Protein AF-A0A0K0DQR6-F1 (afdb_monomer_lite)

Sequence (155 aa):
MDDPNPIRNLFISGVTQTPADVIDAIRSGFVGSD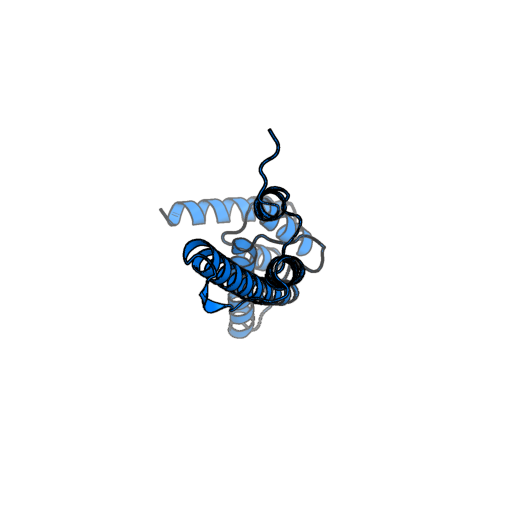MSSIDESVKKKIRRLKANGRERQRMHGLNDALDVLRQYVPITAQHQKLSKIETLRLARNYILALQRILYTGRPPTPLEYAYQLSIGLSQTTTNMLANLLQVRDDLVSYLFSKKNFRFLLRQ

Structure (mmCIF, N/CA/C/O backbone):
data_AF-A0A0K0DQR6-F1
#
_entry.id   AF-A0A0K0DQR6-F1
#
loop_
_atom_site.group_PDB
_atom_site.id
_atom_site.type_symbol
_atom_site.label_atom_id
_atom_site.label_alt_id
_atom_site.label_comp_id
_atom_site.label_asym_id
_atom_site.label_entity_id
_atom_site.label_seq_id
_atom_site.pdbx_PDB_ins_code
_atom_site.Cartn_x
_atom_site.Cartn_y
_atom_site.Cartn_z
_atom_site.occupancy
_atom_site.B_iso_or_equiv
_atom_site.auth_seq_id
_atom_site.auth_comp_id
_atom_site.auth_asym_id
_atom_site.auth_atom_id
_atom_site.pdbx_PDB_model_num
ATOM 1 N N . MET A 1 1 ? 33.589 25.476 -37.536 1.00 39.97 1 MET A N 1
ATOM 2 C CA . MET A 1 1 ? 33.843 24.151 -38.136 1.00 39.97 1 MET A CA 1
ATOM 3 C C . MET A 1 1 ? 32.651 23.292 -37.788 1.00 39.97 1 MET A C 1
ATOM 5 O O . MET A 1 1 ? 32.590 22.763 -36.685 1.00 39.97 1 MET A O 1
ATOM 9 N N . ASP A 1 2 ? 31.672 23.273 -38.683 1.00 43.78 2 ASP A N 1
ATOM 10 C CA . ASP A 1 2 ? 30.457 22.480 -38.535 1.00 43.78 2 ASP A CA 1
ATOM 11 C C . ASP A 1 2 ? 30.774 21.014 -38.853 1.00 43.78 2 ASP A C 1
ATOM 13 O O . ASP A 1 2 ? 31.390 20.711 -39.875 1.00 43.78 2 ASP A O 1
ATOM 17 N N . ASP A 1 3 ? 30.425 20.117 -37.930 1.00 41.72 3 ASP A N 1
ATOM 18 C CA . ASP A 1 3 ? 30.603 18.668 -38.067 1.00 41.72 3 ASP A CA 1
ATOM 19 C C . ASP A 1 3 ? 29.750 18.188 -39.265 1.00 41.72 3 ASP A C 1
ATOM 21 O O . ASP A 1 3 ? 28.527 18.353 -39.234 1.00 41.72 3 ASP A O 1
ATOM 25 N N . PRO A 1 4 ? 30.342 17.620 -40.336 1.00 48.09 4 PRO A N 1
ATOM 26 C CA . PRO A 1 4 ? 29.630 17.285 -41.574 1.00 48.09 4 PRO A CA 1
ATOM 27 C C . PRO A 1 4 ? 28.675 16.091 -41.426 1.00 48.09 4 PRO A C 1
ATOM 29 O O . PRO A 1 4 ? 28.089 15.646 -42.412 1.00 48.09 4 PRO A O 1
ATOM 32 N N . ASN A 1 5 ? 28.523 15.539 -40.218 1.00 45.41 5 ASN A N 1
ATOM 33 C CA . ASN A 1 5 ? 27.722 14.350 -39.972 1.00 45.41 5 ASN A CA 1
ATOM 34 C C . ASN A 1 5 ? 26.385 14.686 -39.268 1.00 45.41 5 ASN A C 1
ATOM 36 O O . ASN A 1 5 ? 26.324 14.737 -38.032 1.00 45.41 5 ASN A O 1
ATOM 40 N N . PRO A 1 6 ? 25.278 14.868 -40.019 1.00 47.94 6 PRO A N 1
ATOM 41 C CA . PRO A 1 6 ? 23.990 15.326 -39.482 1.00 47.94 6 PRO A CA 1
ATOM 42 C C . PRO A 1 6 ? 23.361 14.362 -38.459 1.00 47.94 6 PRO A C 1
ATOM 44 O O . PRO A 1 6 ? 22.502 14.758 -37.670 1.00 47.94 6 PRO A O 1
ATOM 47 N N . ILE A 1 7 ? 23.824 13.107 -38.400 1.00 47.56 7 ILE A N 1
ATOM 48 C CA . ILE A 1 7 ? 23.341 12.085 -37.458 1.00 47.56 7 ILE A CA 1
ATOM 49 C C . ILE A 1 7 ? 23.745 12.402 -36.010 1.00 47.56 7 ILE A C 1
ATOM 51 O O . ILE A 1 7 ? 23.073 11.987 -35.060 1.00 47.56 7 ILE A O 1
ATOM 55 N N . ARG A 1 8 ? 24.826 13.164 -35.807 1.00 47.84 8 ARG A N 1
ATOM 56 C CA . ARG A 1 8 ? 25.336 13.472 -34.466 1.00 47.84 8 ARG A CA 1
ATOM 57 C C . ARG A 1 8 ? 24.433 14.448 -33.705 1.00 47.84 8 ARG A C 1
ATOM 59 O O . ARG A 1 8 ? 24.223 14.262 -32.507 1.00 47.84 8 ARG A O 1
ATOM 66 N N . ASN A 1 9 ? 23.813 15.397 -34.409 1.00 42.28 9 ASN A N 1
ATOM 67 C CA . ASN A 1 9 ? 22.926 16.409 -33.822 1.00 42.28 9 ASN A CA 1
ATOM 68 C C . ASN A 1 9 ? 21.545 15.852 -33.439 1.00 42.28 9 ASN A C 1
ATOM 70 O O . ASN A 1 9 ? 20.956 16.294 -32.453 1.00 42.28 9 ASN A O 1
ATOM 74 N N . LEU A 1 10 ? 21.065 14.815 -34.134 1.00 50.38 10 LEU A N 1
ATOM 75 C CA . LEU A 1 10 ? 19.791 14.155 -33.820 1.00 50.38 10 LEU A CA 1
ATOM 76 C C . LEU A 1 10 ? 19.822 13.368 -32.493 1.00 50.38 10 LEU A C 1
ATOM 78 O O . LEU A 1 10 ? 18.780 13.068 -31.913 1.00 50.38 10 LEU A O 1
ATOM 82 N N . PHE A 1 11 ? 21.022 13.030 -32.010 1.00 48.28 11 PHE A N 1
ATOM 83 C CA . PHE A 1 11 ? 21.236 12.234 -30.800 1.00 48.28 11 PHE A CA 1
ATOM 84 C C . PHE A 1 11 ? 21.480 13.056 -29.529 1.00 48.28 11 PHE A C 1
ATOM 86 O O . PHE A 1 11 ? 21.372 12.493 -28.439 1.00 48.28 11 PHE A O 1
ATOM 93 N N . ILE A 1 12 ? 21.822 14.343 -29.646 1.00 41.81 12 ILE A N 1
ATOM 94 C CA . ILE A 1 12 ? 22.160 15.207 -28.500 1.00 41.81 12 ILE A CA 1
ATOM 95 C C . ILE A 1 12 ? 20.924 15.944 -27.959 1.00 41.81 12 ILE A C 1
ATOM 97 O O . ILE A 1 12 ? 20.866 16.245 -26.772 1.00 41.81 12 ILE A O 1
ATOM 101 N N . SER A 1 13 ? 19.897 16.169 -28.783 1.00 42.88 13 SER A N 1
ATOM 102 C CA . SER A 1 13 ? 18.734 16.984 -28.404 1.00 42.88 13 SER A CA 1
ATOM 103 C C . SER A 1 13 ? 17.680 16.265 -27.550 1.00 42.88 13 SER A C 1
ATOM 105 O O . SER A 1 13 ? 16.775 16.913 -27.039 1.00 42.88 13 SER A O 1
ATOM 107 N N . GLY A 1 14 ? 17.748 14.937 -27.384 1.00 48.25 14 GLY A N 1
ATOM 108 C CA . GLY A 1 14 ? 16.721 14.182 -26.644 1.00 48.25 14 GLY A CA 1
ATOM 109 C C . GLY A 1 14 ? 15.325 14.196 -27.295 1.00 48.25 14 GLY A C 1
ATOM 110 O O . GLY A 1 14 ? 14.363 13.744 -26.678 1.00 48.25 14 GLY A O 1
ATOM 111 N N . VAL A 1 15 ? 15.212 14.690 -28.536 1.00 47.81 15 VAL A N 1
ATOM 112 C CA . VAL A 1 15 ? 13.935 14.947 -29.228 1.00 47.81 15 VAL A CA 1
ATOM 113 C C . VAL A 1 15 ? 13.337 13.694 -29.889 1.00 47.81 15 VAL A C 1
ATOM 115 O O . VAL A 1 15 ? 12.134 13.653 -30.117 1.00 47.81 15 VAL A O 1
ATOM 118 N N . THR A 1 16 ? 14.106 12.627 -30.138 1.00 51.50 16 THR A N 1
ATOM 119 C CA . THR A 1 16 ? 13.592 11.409 -30.801 1.00 51.50 16 THR A CA 1
ATOM 120 C C . THR A 1 16 ? 13.502 10.229 -29.827 1.00 51.50 16 THR A C 1
ATOM 122 O O . THR A 1 16 ? 14.467 9.511 -29.562 1.00 51.50 16 THR A O 1
ATOM 125 N N . GLN A 1 17 ? 12.323 10.044 -29.224 1.00 53.50 17 GLN A N 1
ATOM 126 C CA . GLN A 1 17 ? 12.111 9.019 -28.191 1.00 53.50 17 GLN A CA 1
ATOM 127 C C . GLN A 1 17 ? 11.794 7.628 -28.752 1.00 53.50 17 GLN A C 1
ATOM 129 O O . GLN A 1 17 ? 11.929 6.636 -28.016 1.00 53.50 17 GLN A O 1
ATOM 134 N N . THR A 1 18 ? 11.402 7.514 -30.026 1.00 52.38 18 THR A N 1
ATOM 135 C CA . THR A 1 18 ? 11.053 6.218 -30.608 1.00 52.38 18 THR A CA 1
ATOM 136 C C . THR A 1 18 ? 12.157 5.691 -31.534 1.00 52.38 18 THR A C 1
ATOM 138 O O . THR A 1 18 ? 12.773 6.442 -32.291 1.00 52.38 18 THR A O 1
ATOM 141 N N . PRO A 1 19 ? 12.445 4.375 -31.502 1.00 54.69 19 PRO A N 1
ATOM 142 C CA . PRO A 1 19 ? 13.356 3.754 -32.459 1.00 54.69 19 PRO A CA 1
ATOM 143 C C . PRO A 1 19 ? 12.931 3.931 -33.924 1.00 54.69 19 PRO A C 1
ATOM 145 O O . PRO A 1 19 ? 13.793 3.813 -34.788 1.00 54.69 19 PRO A O 1
ATOM 148 N N . ALA A 1 20 ? 11.644 4.183 -34.195 1.00 56.28 20 ALA A N 1
ATOM 149 C CA . ALA A 1 20 ? 11.130 4.458 -35.534 1.00 56.28 20 ALA A CA 1
ATOM 150 C C . ALA A 1 20 ? 11.639 5.810 -36.042 1.00 56.28 20 ALA A C 1
ATOM 152 O O . ALA A 1 20 ? 12.256 5.836 -37.094 1.00 56.28 20 ALA A O 1
ATOM 153 N N . ASP A 1 21 ? 11.553 6.874 -35.237 1.00 55.88 21 ASP A N 1
ATOM 154 C CA . ASP A 1 21 ? 12.023 8.218 -35.620 1.00 55.88 21 ASP A CA 1
ATOM 155 C C . ASP A 1 21 ? 13.523 8.242 -35.945 1.00 55.88 21 ASP A C 1
ATOM 157 O O . ASP A 1 21 ? 13.968 8.908 -36.876 1.00 55.88 21 ASP A O 1
ATOM 161 N N . VAL A 1 22 ? 14.320 7.476 -35.194 1.00 60.88 22 VAL A N 1
ATOM 162 C CA . VAL A 1 22 ? 15.766 7.353 -35.432 1.00 60.88 22 VAL A CA 1
ATOM 163 C C . VAL A 1 22 ? 16.049 6.551 -36.704 1.00 60.88 22 VAL A C 1
ATOM 165 O O . VAL A 1 22 ? 16.939 6.907 -37.469 1.00 60.88 22 VAL A O 1
ATOM 168 N N . ILE A 1 23 ? 15.313 5.461 -36.937 1.00 63.44 23 ILE A N 1
ATOM 169 C CA . ILE A 1 23 ? 15.468 4.629 -38.138 1.00 63.44 23 ILE A CA 1
ATOM 170 C C . ILE A 1 23 ? 14.989 5.381 -39.383 1.00 63.44 23 ILE A C 1
ATOM 172 O O . ILE A 1 23 ? 15.645 5.296 -40.417 1.00 63.44 23 ILE A O 1
ATOM 176 N N . ASP A 1 24 ? 13.901 6.134 -39.280 1.00 63.31 24 ASP A N 1
ATOM 177 C CA . ASP A 1 24 ? 13.327 6.912 -40.372 1.00 63.31 24 ASP A CA 1
ATOM 178 C C . ASP A 1 24 ? 14.176 8.139 -40.688 1.00 63.31 24 ASP A C 1
ATOM 180 O O . ASP A 1 24 ? 14.367 8.435 -41.861 1.00 63.31 24 ASP A O 1
ATOM 184 N N . ALA A 1 25 ? 14.794 8.780 -39.691 1.00 58.34 25 ALA A N 1
ATOM 185 C CA . ALA A 1 25 ? 15.788 9.827 -39.929 1.00 58.34 25 ALA A CA 1
ATOM 186 C C . ALA A 1 25 ? 17.085 9.293 -40.569 1.00 58.34 25 ALA A C 1
ATOM 188 O O . ALA A 1 25 ? 17.706 9.974 -41.381 1.00 58.34 25 ALA A O 1
ATOM 189 N N . ILE A 1 26 ? 17.496 8.062 -40.241 1.00 59.84 26 ILE A N 1
ATOM 190 C CA . ILE A 1 26 ? 18.614 7.388 -40.926 1.00 59.84 26 ILE A CA 1
ATOM 191 C C . ILE A 1 26 ? 18.218 7.031 -42.368 1.00 59.84 26 ILE A C 1
ATOM 193 O O . ILE A 1 26 ? 19.009 7.219 -43.288 1.00 59.84 26 ILE A O 1
ATOM 197 N N . ARG A 1 27 ? 16.991 6.540 -42.580 1.00 58.25 27 ARG A N 1
ATOM 198 C CA . ARG A 1 27 ? 16.461 6.138 -43.892 1.00 58.25 27 ARG A CA 1
ATOM 199 C C . ARG A 1 27 ? 16.210 7.339 -44.809 1.00 58.25 27 ARG A C 1
ATOM 201 O O . ARG A 1 27 ? 16.458 7.234 -46.004 1.00 58.25 27 ARG A O 1
ATOM 208 N N . SER A 1 28 ? 15.762 8.471 -44.265 1.00 55.75 28 SER A N 1
ATOM 209 C CA . SER A 1 28 ? 15.514 9.700 -45.028 1.00 55.75 28 SER A CA 1
ATOM 210 C C . SER A 1 28 ? 16.803 10.392 -45.485 1.00 55.75 28 SER A C 1
ATOM 212 O O . SER A 1 28 ? 16.779 11.088 -46.495 1.00 55.75 28 SER A O 1
ATOM 214 N N . GLY A 1 29 ? 17.933 10.155 -44.804 1.00 52.47 29 GLY A N 1
ATOM 215 C CA . GLY A 1 29 ? 19.265 10.620 -45.214 1.00 52.47 29 GLY A CA 1
ATOM 216 C C . GLY A 1 29 ? 20.079 9.628 -46.060 1.00 52.47 29 GLY A C 1
ATOM 217 O O . GLY A 1 29 ? 21.135 9.996 -46.565 1.00 52.47 29 GLY A O 1
ATOM 218 N N . PHE A 1 30 ? 19.617 8.382 -46.220 1.00 50.62 30 PHE A N 1
ATOM 219 C CA . PHE A 1 30 ? 20.324 7.306 -46.928 1.00 50.62 30 PHE A CA 1
ATOM 220 C C . PHE A 1 30 ? 19.390 6.640 -47.946 1.00 50.62 30 PHE A C 1
ATOM 222 O O . PHE A 1 30 ? 19.019 5.471 -47.836 1.00 50.62 30 PHE A O 1
ATOM 229 N N . VAL A 1 31 ? 18.950 7.416 -48.936 1.00 45.50 31 VAL A N 1
ATOM 230 C CA . VAL A 1 31 ? 18.211 6.883 -50.083 1.00 45.50 31 VAL A CA 1
ATOM 231 C C . VAL A 1 31 ? 19.233 6.344 -51.085 1.00 45.50 31 VAL A C 1
ATOM 233 O O . VAL A 1 31 ? 19.835 7.118 -51.821 1.00 45.50 31 VAL A O 1
ATOM 236 N N . GLY A 1 32 ? 19.434 5.022 -51.117 1.00 45.81 32 GLY A N 1
ATOM 237 C CA . GLY A 1 32 ? 19.970 4.359 -52.315 1.00 45.81 32 GLY A CA 1
ATOM 238 C C . GLY A 1 32 ? 21.141 3.383 -52.181 1.00 45.81 32 GLY A C 1
ATOM 239 O O . GLY A 1 32 ? 21.564 2.868 -53.211 1.00 45.81 32 GLY A O 1
ATOM 240 N N . SER A 1 33 ? 21.656 3.061 -50.994 1.00 44.59 33 SER A N 1
ATOM 241 C CA . SER A 1 33 ? 22.776 2.108 -50.874 1.00 44.59 33 SER A CA 1
ATOM 242 C C . SER A 1 33 ? 22.546 1.032 -49.815 1.00 44.59 33 SER A C 1
ATOM 244 O O . SER A 1 33 ? 21.809 1.200 -48.847 1.00 44.59 33 SER A O 1
ATOM 246 N N . ASP A 1 34 ? 23.138 -0.124 -50.084 1.00 49.06 34 ASP A N 1
ATOM 247 C CA . ASP A 1 34 ? 22.983 -1.393 -49.386 1.00 49.06 34 ASP A CA 1
ATOM 248 C C . ASP A 1 34 ? 23.107 -1.266 -47.848 1.00 49.06 34 ASP A C 1
ATOM 250 O O . ASP A 1 34 ? 24.072 -0.714 -47.318 1.00 49.06 34 ASP A O 1
ATOM 254 N N . MET A 1 35 ? 22.133 -1.805 -47.103 1.00 52.47 35 MET A N 1
ATOM 255 C CA . MET A 1 35 ? 22.088 -1.775 -45.623 1.00 52.47 35 MET A CA 1
ATOM 256 C C . MET A 1 35 ? 23.261 -2.532 -44.967 1.00 52.47 35 MET A C 1
ATOM 258 O O . MET A 1 35 ? 23.446 -2.479 -43.744 1.00 52.47 35 MET A O 1
ATOM 262 N N . SER A 1 36 ? 24.052 -3.247 -45.771 1.00 54.69 36 SER A N 1
ATOM 263 C CA . SER A 1 36 ? 25.245 -3.986 -45.371 1.00 54.69 36 SER A CA 1
ATOM 264 C C . SER A 1 36 ? 26.368 -3.082 -44.832 1.00 54.69 36 SER A C 1
ATOM 266 O O . SER A 1 36 ? 27.111 -3.530 -43.955 1.00 54.69 36 SER A O 1
ATOM 268 N N . SER A 1 37 ? 26.435 -1.803 -45.236 1.00 55.00 37 SER A N 1
ATOM 269 C CA . SER A 1 37 ? 27.533 -0.880 -44.886 1.00 55.00 37 SER A CA 1
ATOM 270 C C . SER A 1 37 ? 27.314 -0.023 -43.630 1.00 55.00 37 SER A C 1
ATOM 272 O O . SER A 1 37 ? 28.141 0.839 -43.329 1.00 55.00 37 SER A O 1
ATOM 274 N N . ILE A 1 38 ? 26.210 -0.206 -42.892 1.00 61.03 38 ILE A N 1
ATOM 275 C CA . ILE A 1 38 ? 25.989 0.530 -41.637 1.00 61.03 38 ILE A CA 1
ATOM 276 C C . ILE A 1 38 ? 27.065 0.110 -40.630 1.00 61.03 38 ILE A C 1
ATOM 278 O O . ILE A 1 38 ? 27.134 -1.065 -40.262 1.00 61.03 38 ILE A O 1
ATOM 282 N N . ASP A 1 39 ? 27.856 1.083 -40.167 1.00 74.06 39 ASP A N 1
ATOM 283 C CA . ASP A 1 39 ? 28.861 0.929 -39.111 1.00 74.06 39 ASP A CA 1
ATOM 284 C C . ASP A 1 39 ? 28.310 0.067 -37.958 1.00 74.06 39 ASP A C 1
ATOM 286 O O . ASP A 1 39 ? 27.224 0.321 -37.419 1.00 74.06 39 ASP A O 1
ATOM 290 N N . GLU A 1 40 ? 29.041 -0.984 -37.577 1.00 74.81 40 GLU A N 1
ATOM 291 C CA . GLU A 1 40 ? 28.640 -1.911 -36.511 1.00 74.81 40 GLU A CA 1
ATOM 292 C C . GLU A 1 40 ? 28.354 -1.178 -35.190 1.00 74.81 40 GLU A C 1
ATOM 294 O O . GLU A 1 40 ? 27.483 -1.591 -34.413 1.00 74.81 40 GLU A O 1
ATOM 299 N N . SER A 1 41 ? 28.997 -0.026 -34.965 1.00 74.06 41 SER A N 1
ATOM 300 C CA . SER A 1 41 ? 28.690 0.867 -33.843 1.00 74.06 41 SER A CA 1
ATOM 301 C C . SER A 1 41 ? 27.236 1.365 -33.872 1.00 74.06 41 SER A C 1
ATOM 303 O O . SER A 1 41 ? 26.530 1.334 -32.854 1.00 74.06 41 SER A O 1
ATOM 305 N N . VAL A 1 42 ? 26.736 1.750 -35.051 1.00 78.00 42 VAL A N 1
ATOM 306 C CA . VAL A 1 42 ? 25.358 2.218 -35.263 1.00 78.00 42 VAL A CA 1
ATOM 307 C C . VAL A 1 42 ? 24.366 1.068 -35.086 1.00 78.00 42 VAL A C 1
ATOM 309 O O . VAL A 1 42 ? 23.384 1.216 -34.351 1.00 78.00 42 VAL A O 1
ATOM 312 N N . LYS A 1 43 ? 24.642 -0.118 -35.645 1.00 75.88 43 LYS A N 1
ATOM 313 C CA . LYS A 1 43 ? 23.796 -1.314 -35.448 1.00 75.88 43 LYS A CA 1
ATOM 314 C C . LYS A 1 43 ? 23.693 -1.695 -33.967 1.00 75.88 43 LYS A C 1
ATOM 316 O O . LYS A 1 43 ? 22.592 -1.959 -33.466 1.00 75.88 43 LYS A O 1
ATOM 321 N N . LYS A 1 44 ? 24.808 -1.669 -33.228 1.00 78.94 44 LYS A N 1
ATOM 322 C CA . LYS A 1 44 ? 24.838 -1.909 -31.774 1.00 78.94 44 LYS A CA 1
ATOM 323 C C . LYS A 1 44 ? 23.993 -0.883 -31.015 1.00 78.94 44 LYS A C 1
ATOM 325 O O . LYS A 1 44 ? 23.249 -1.253 -30.101 1.00 78.94 44 LYS A O 1
ATOM 330 N N . LYS A 1 45 ? 24.050 0.392 -31.410 1.00 76.88 45 LYS A N 1
ATOM 331 C CA . LYS A 1 45 ? 23.239 1.466 -30.818 1.00 76.88 45 LYS A CA 1
ATOM 332 C C . LYS A 1 45 ? 21.743 1.248 -31.056 1.00 76.88 45 LYS A C 1
ATOM 334 O O . LYS A 1 45 ? 20.971 1.313 -30.102 1.00 76.88 45 LYS A O 1
ATOM 339 N N . ILE A 1 46 ? 21.342 0.887 -32.276 1.00 80.12 46 ILE A N 1
ATOM 340 C CA . ILE A 1 46 ? 19.944 0.569 -32.616 1.00 80.12 46 ILE A CA 1
ATOM 341 C C . ILE A 1 46 ? 19.428 -0.607 -31.775 1.00 80.12 46 ILE A C 1
ATOM 343 O O . ILE A 1 46 ? 18.327 -0.538 -31.225 1.00 80.12 46 ILE A O 1
ATOM 347 N N . ARG A 1 47 ? 20.221 -1.676 -31.608 1.00 82.19 47 ARG A N 1
ATOM 348 C CA . ARG A 1 47 ? 19.843 -2.824 -30.759 1.00 82.19 47 ARG A CA 1
ATOM 349 C C . ARG A 1 47 ? 19.605 -2.407 -29.304 1.00 82.19 47 ARG A C 1
ATOM 351 O O . ARG A 1 47 ? 18.599 -2.816 -28.723 1.00 82.19 47 ARG A O 1
ATOM 358 N N . ARG A 1 48 ? 20.475 -1.558 -28.739 1.00 84.12 48 ARG A N 1
ATOM 359 C CA . ARG A 1 48 ? 20.307 -1.001 -27.381 1.00 84.12 48 ARG A CA 1
ATOM 360 C C . ARG A 1 48 ? 19.040 -0.157 -27.258 1.00 84.12 48 ARG A C 1
ATOM 362 O O . ARG A 1 48 ? 18.292 -0.335 -26.305 1.00 84.12 48 ARG A O 1
ATOM 369 N N . LEU A 1 49 ? 18.761 0.713 -28.229 1.00 81.56 49 LEU A N 1
ATOM 370 C CA . LEU A 1 49 ? 17.548 1.539 -28.229 1.00 81.56 49 LEU A CA 1
ATOM 371 C C . LEU A 1 49 ? 16.277 0.685 -28.277 1.00 81.56 49 LEU A C 1
ATOM 373 O O . LEU A 1 49 ? 15.361 0.908 -27.487 1.00 81.56 49 LEU A O 1
ATOM 377 N N . LYS A 1 50 ? 16.244 -0.341 -29.138 1.00 81.69 50 LYS A N 1
ATOM 378 C CA . LYS A 1 50 ? 15.132 -1.303 -29.196 1.00 81.69 50 LYS A CA 1
ATOM 379 C C . LYS A 1 50 ? 14.957 -2.055 -27.872 1.00 81.69 50 LYS A C 1
ATOM 381 O O . LYS A 1 50 ? 13.828 -2.238 -27.429 1.00 81.69 50 LYS A O 1
ATOM 386 N N . ALA A 1 51 ? 16.050 -2.472 -27.230 1.00 84.44 51 ALA A N 1
ATOM 387 C CA . ALA A 1 51 ? 15.999 -3.127 -25.922 1.00 84.44 51 ALA A CA 1
ATOM 388 C C . ALA A 1 51 ? 15.442 -2.197 -24.831 1.00 84.44 51 ALA A C 1
ATOM 390 O O . ALA A 1 51 ? 14.529 -2.590 -24.110 1.00 84.44 51 ALA A O 1
ATOM 391 N N . ASN A 1 52 ? 15.909 -0.947 -24.777 1.00 89.94 52 ASN A N 1
ATOM 392 C CA . ASN A 1 52 ? 15.411 0.054 -23.834 1.00 89.94 52 ASN A CA 1
ATOM 393 C C . ASN A 1 52 ? 13.924 0.367 -24.058 1.00 89.94 52 ASN A C 1
ATOM 395 O O . ASN A 1 52 ? 13.181 0.519 -23.094 1.00 89.94 52 ASN A O 1
ATOM 399 N N . GLY A 1 53 ? 13.478 0.437 -25.317 1.00 89.94 53 GLY A N 1
ATOM 400 C CA . GLY A 1 53 ? 12.064 0.616 -25.654 1.00 89.94 53 GLY A CA 1
ATOM 401 C C . GLY A 1 53 ? 11.189 -0.519 -25.119 1.00 89.94 53 GLY A C 1
ATOM 402 O O . GLY A 1 53 ? 10.165 -0.260 -24.491 1.00 89.94 53 GLY A O 1
ATOM 403 N N . ARG A 1 54 ? 11.627 -1.775 -25.284 1.00 92.94 54 ARG A N 1
ATOM 404 C CA . ARG A 1 54 ? 10.923 -2.938 -24.719 1.00 92.94 54 ARG A CA 1
ATOM 405 C C . ARG A 1 54 ? 10.877 -2.908 -23.195 1.00 92.94 54 ARG A C 1
ATOM 407 O O . ARG A 1 54 ? 9.832 -3.195 -22.622 1.00 92.94 54 ARG A O 1
ATOM 414 N N . GLU A 1 55 ? 11.979 -2.542 -22.543 1.00 93.44 55 GLU A N 1
ATOM 415 C CA . GLU A 1 55 ? 12.012 -2.459 -21.081 1.00 93.44 55 GLU A CA 1
ATOM 416 C C . GLU A 1 55 ? 11.090 -1.354 -20.555 1.00 93.44 55 GLU A C 1
ATOM 418 O O . GLU A 1 55 ? 10.370 -1.575 -19.585 1.00 93.44 55 GLU A O 1
ATOM 423 N N . ARG A 1 56 ? 11.021 -0.200 -21.234 1.00 94.44 56 ARG A N 1
ATOM 424 C CA . ARG A 1 56 ? 10.025 0.832 -20.910 1.00 94.44 56 ARG A CA 1
ATOM 425 C C . ARG A 1 56 ? 8.604 0.290 -21.026 1.00 94.44 56 ARG A C 1
ATOM 427 O O . ARG A 1 56 ? 7.838 0.453 -20.085 1.00 94.44 56 ARG A O 1
ATOM 434 N N . GLN A 1 57 ? 8.269 -0.406 -22.115 1.00 92.12 57 GLN A N 1
ATOM 435 C CA . GLN A 1 57 ? 6.938 -1.003 -22.289 1.00 92.12 57 GLN A CA 1
ATOM 436 C C . GLN A 1 57 ? 6.603 -2.016 -21.185 1.00 92.12 57 GLN A C 1
ATOM 438 O O . GLN A 1 57 ? 5.503 -2.001 -20.636 1.00 92.12 57 GLN A O 1
ATOM 443 N N . ARG A 1 58 ? 7.564 -2.866 -20.810 1.00 96.88 58 ARG A N 1
ATOM 444 C CA . ARG A 1 58 ? 7.415 -3.797 -19.687 1.00 96.88 58 ARG A CA 1
ATOM 445 C C . ARG A 1 58 ? 7.172 -3.055 -18.369 1.00 96.88 58 ARG A C 1
ATOM 447 O O . ARG A 1 58 ? 6.294 -3.442 -17.600 1.00 96.88 58 ARG A O 1
ATOM 454 N N . MET A 1 59 ? 7.925 -1.985 -18.115 1.00 96.44 59 MET A N 1
ATOM 455 C CA . MET A 1 59 ? 7.761 -1.156 -16.921 1.00 96.44 59 MET A CA 1
ATOM 456 C C . MET A 1 59 ? 6.429 -0.398 -16.899 1.00 96.44 59 MET A C 1
ATOM 458 O O . MET A 1 59 ? 5.864 -0.252 -15.816 1.00 96.44 59 MET A O 1
ATOM 462 N N . HIS A 1 60 ? 5.910 0.045 -18.050 1.00 94.50 60 HIS A N 1
ATOM 463 C CA . HIS A 1 60 ? 4.562 0.611 -18.159 1.00 94.50 60 HIS A CA 1
ATOM 464 C C . HIS A 1 60 ? 3.515 -0.411 -17.715 1.00 94.50 60 HIS A C 1
ATOM 466 O O . HIS A 1 60 ? 2.810 -0.140 -16.750 1.00 94.50 60 HIS A O 1
ATOM 472 N N . GLY A 1 61 ? 3.532 -1.630 -18.267 1.00 94.25 61 GLY A N 1
ATOM 473 C CA . GLY A 1 61 ? 2.595 -2.683 -17.851 1.00 94.25 61 GLY A CA 1
ATOM 474 C C . GLY A 1 61 ? 2.673 -3.025 -16.355 1.00 94.25 61 GLY A C 1
ATOM 475 O O . GLY A 1 61 ? 1.650 -3.232 -15.704 1.00 94.25 61 GLY A O 1
ATOM 476 N N . LEU A 1 62 ? 3.875 -3.025 -15.768 1.00 96.44 62 LEU A N 1
ATOM 477 C CA . LEU A 1 62 ? 4.040 -3.212 -14.322 1.00 96.44 62 LEU A CA 1
ATOM 478 C C . LEU A 1 62 ? 3.445 -2.053 -13.506 1.00 96.44 62 LEU A C 1
ATOM 480 O O . LEU A 1 62 ? 2.839 -2.278 -12.457 1.00 96.44 62 LEU A O 1
ATOM 484 N N . ASN A 1 63 ? 3.657 -0.811 -13.943 1.00 95.62 63 ASN A N 1
ATOM 485 C CA . ASN A 1 63 ? 3.116 0.359 -13.258 1.00 95.62 63 ASN A CA 1
ATOM 486 C C . ASN A 1 63 ? 1.586 0.406 -13.366 1.00 95.62 63 ASN A C 1
ATOM 488 O O . ASN A 1 63 ? 0.945 0.716 -12.363 1.00 95.62 63 ASN A O 1
ATOM 492 N N . ASP A 1 64 ? 1.022 0.022 -14.512 1.00 95.62 64 ASP A N 1
ATOM 493 C CA . ASP A 1 64 ? -0.424 -0.062 -14.728 1.00 95.62 64 ASP A CA 1
ATOM 494 C C . ASP A 1 64 ? -1.050 -1.100 -13.789 1.00 95.62 64 ASP A C 1
ATOM 496 O O . ASP A 1 64 ? -2.007 -0.799 -13.080 1.00 95.62 64 ASP A O 1
ATOM 500 N N . ALA A 1 65 ? -0.451 -2.291 -13.673 1.00 96.56 65 ALA A N 1
ATOM 501 C CA . ALA A 1 65 ? -0.898 -3.308 -12.719 1.00 96.56 65 ALA A CA 1
ATOM 502 C C . ALA A 1 65 ? -0.833 -2.819 -11.259 1.00 96.56 65 ALA A C 1
ATOM 504 O O . ALA A 1 65 ? -1.713 -3.120 -10.450 1.00 96.56 65 ALA A O 1
ATOM 505 N N . LEU A 1 66 ? 0.192 -2.036 -10.906 1.00 95.50 66 LEU A N 1
ATOM 506 C CA . LEU A 1 66 ? 0.299 -1.436 -9.577 1.00 95.50 66 LEU A CA 1
ATOM 507 C C . LEU A 1 66 ? -0.766 -0.351 -9.348 1.00 95.50 66 LEU A C 1
ATOM 509 O O . LEU A 1 66 ? -1.269 -0.221 -8.234 1.00 95.50 66 LEU A O 1
ATOM 513 N N . ASP A 1 67 ? -1.109 0.428 -10.373 1.00 92.94 67 ASP A N 1
ATOM 514 C CA . ASP A 1 67 ? -2.190 1.413 -10.313 1.00 92.94 67 ASP A CA 1
ATOM 515 C C . ASP A 1 67 ? -3.570 0.738 -10.220 1.00 92.94 67 ASP A C 1
ATOM 517 O O . ASP A 1 67 ? -4.417 1.214 -9.466 1.00 92.94 67 ASP A O 1
ATOM 521 N N . VAL A 1 68 ? -3.769 -0.426 -10.848 1.00 93.81 68 VAL A N 1
ATOM 522 C CA . VAL A 1 68 ? -4.949 -1.273 -10.600 1.00 93.81 68 VAL A CA 1
ATOM 523 C C . VAL A 1 68 ? -4.974 -1.741 -9.146 1.00 93.81 68 VAL A C 1
ATOM 525 O O . VAL A 1 68 ? -5.983 -1.558 -8.473 1.00 93.81 68 VAL A O 1
ATOM 528 N N . LEU A 1 69 ? -3.865 -2.263 -8.606 1.00 94.94 69 LEU A N 1
ATOM 529 C CA . LEU A 1 69 ? -3.800 -2.675 -7.195 1.00 94.94 69 LEU A CA 1
ATOM 530 C C . LEU A 1 69 ? -4.156 -1.523 -6.245 1.00 94.94 69 LEU A C 1
ATOM 532 O O . LEU A 1 69 ? -4.841 -1.738 -5.246 1.00 94.94 69 LEU A O 1
ATOM 536 N N . ARG A 1 70 ? -3.724 -0.297 -6.564 1.00 93.12 70 ARG A N 1
ATOM 537 C CA . ARG A 1 70 ? -4.078 0.894 -5.787 1.00 93.12 70 ARG A CA 1
ATOM 538 C C . ARG A 1 70 ? -5.589 1.051 -5.666 1.00 93.12 70 ARG A C 1
ATOM 540 O O . ARG A 1 70 ? -6.040 1.352 -4.574 1.00 93.12 70 ARG A O 1
ATOM 547 N N . GLN A 1 71 ? -6.379 0.785 -6.699 1.00 90.81 71 GLN A N 1
ATOM 548 C CA . GLN A 1 71 ? -7.841 0.940 -6.644 1.00 90.81 71 GLN A CA 1
ATOM 549 C C . GLN A 1 71 ? -8.524 -0.001 -5.636 1.00 90.81 71 GLN A C 1
ATOM 551 O O . GLN A 1 71 ? -9.607 0.310 -5.153 1.00 90.81 71 GLN A O 1
ATOM 556 N N . TYR A 1 72 ? -7.885 -1.120 -5.283 1.00 91.75 72 TYR A N 1
ATOM 557 C CA . TYR A 1 72 ? -8.450 -2.130 -4.384 1.00 91.75 72 TYR A CA 1
ATOM 558 C C . TYR A 1 72 ? -7.932 -2.055 -2.943 1.00 91.75 72 TYR A C 1
ATOM 560 O O . TYR A 1 72 ? -8.431 -2.781 -2.084 1.00 91.75 72 TYR A O 1
ATOM 568 N N . VAL A 1 73 ? -6.936 -1.211 -2.644 1.00 91.12 73 VAL A N 1
ATOM 569 C CA . VAL A 1 73 ? -6.458 -1.035 -1.263 1.00 91.12 73 VAL A CA 1
ATOM 570 C C . VAL A 1 73 ? -7.215 0.091 -0.545 1.00 91.12 73 VAL A C 1
ATOM 572 O O . VAL A 1 73 ? -7.479 1.137 -1.140 1.00 91.12 73 VAL A O 1
ATOM 575 N N . PRO A 1 74 ? -7.531 -0.067 0.753 1.00 82.50 74 PRO A N 1
ATOM 576 C CA . PRO A 1 74 ? -8.259 0.935 1.526 1.00 82.50 74 PRO A CA 1
ATOM 577 C C . PRO A 1 74 ? -7.351 2.145 1.774 1.00 82.50 74 PRO A C 1
ATOM 579 O O . PRO A 1 74 ? -6.470 2.041 2.615 1.00 82.50 74 PRO A O 1
ATOM 582 N N . ILE A 1 75 ? -7.503 3.223 0.987 1.00 69.75 75 ILE A N 1
ATOM 583 C CA . ILE A 1 75 ? -6.961 4.604 1.157 1.00 69.75 75 ILE A CA 1
ATOM 584 C C . ILE A 1 75 ? -7.103 5.401 -0.153 1.00 69.75 75 ILE A C 1
ATOM 586 O O . ILE A 1 75 ? -7.300 6.615 -0.144 1.00 69.75 75 ILE A O 1
ATOM 590 N N . THR A 1 76 ? -6.966 4.743 -1.301 1.00 61.81 76 THR A N 1
ATOM 591 C CA . THR A 1 76 ? -6.744 5.413 -2.599 1.00 61.81 76 THR A CA 1
ATOM 592 C C . THR A 1 76 ? -7.961 6.154 -3.141 1.00 61.81 76 THR A C 1
ATOM 594 O O . THR A 1 76 ? -7.811 6.981 -4.038 1.00 61.81 76 THR A O 1
ATOM 597 N N . ALA A 1 77 ? -9.134 5.947 -2.541 1.00 56.78 77 ALA A N 1
ATOM 598 C CA . ALA A 1 77 ? -10.348 6.699 -2.836 1.00 56.78 77 ALA A CA 1
ATOM 599 C C . ALA A 1 77 ? -10.244 8.207 -2.512 1.00 56.78 77 ALA A C 1
ATOM 601 O O . ALA A 1 77 ? -11.092 8.967 -2.962 1.00 56.78 77 ALA A O 1
ATOM 602 N N . GLN A 1 78 ? -9.225 8.661 -1.763 1.00 60.34 78 GLN A N 1
ATOM 603 C CA . GLN A 1 78 ? -9.080 10.066 -1.340 1.00 60.34 78 GLN A CA 1
ATOM 604 C C . GLN A 1 78 ? -7.817 10.771 -1.881 1.00 60.34 78 GLN A C 1
ATOM 606 O O . GLN A 1 78 ? -7.191 11.571 -1.194 1.00 60.34 78 GLN A O 1
ATOM 611 N N . HIS A 1 79 ? -7.448 10.497 -3.138 1.00 57.91 79 HIS A N 1
ATOM 612 C CA . HIS A 1 79 ? -6.493 11.278 -3.953 1.00 57.91 79 HIS A CA 1
ATOM 613 C C . HIS A 1 79 ? -4.985 11.229 -3.618 1.00 57.91 79 HIS A C 1
ATOM 615 O O . HIS A 1 79 ? -4.201 11.816 -4.366 1.00 57.91 79 HIS A O 1
ATOM 621 N N . GLN A 1 80 ? -4.512 10.498 -2.599 1.00 74.44 80 GLN A N 1
ATOM 622 C CA . GLN A 1 80 ? -3.061 10.349 -2.373 1.00 74.44 80 GLN A CA 1
ATOM 623 C C . GLN A 1 80 ? -2.485 9.085 -3.036 1.00 74.44 80 GLN A C 1
ATOM 625 O O . GLN A 1 80 ? -2.771 7.955 -2.632 1.00 74.44 80 GLN A O 1
ATOM 630 N N . LYS A 1 81 ? -1.600 9.263 -4.030 1.00 86.50 81 LYS A N 1
ATOM 631 C CA . LYS A 1 81 ? -0.851 8.153 -4.641 1.00 86.50 81 LYS A CA 1
ATOM 632 C C . LYS A 1 81 ? 0.245 7.668 -3.687 1.00 86.50 81 LYS A C 1
ATOM 634 O O . LYS A 1 81 ? 1.264 8.329 -3.509 1.00 86.50 81 LYS A O 1
ATOM 639 N N . LEU A 1 82 ? 0.051 6.488 -3.101 1.00 91.06 82 LEU A N 1
ATOM 640 C CA . LEU A 1 82 ? 1.063 5.840 -2.262 1.00 91.06 82 LEU A CA 1
ATOM 641 C C . LEU A 1 82 ? 2.298 5.424 -3.071 1.00 91.06 82 LEU A C 1
ATOM 643 O O . LEU A 1 82 ? 2.201 5.026 -4.242 1.00 91.06 82 LEU A O 1
ATOM 647 N N . SER A 1 83 ? 3.460 5.418 -2.412 1.00 94.06 83 SER A N 1
ATOM 648 C CA . SER A 1 83 ? 4.694 4.868 -2.980 1.00 94.06 83 SER A CA 1
ATOM 649 C C . SER A 1 83 ? 4.534 3.382 -3.347 1.00 94.06 83 SER A C 1
ATOM 651 O O . SER A 1 83 ? 3.615 2.700 -2.879 1.00 94.06 83 SER A O 1
ATOM 653 N N . LYS A 1 84 ? 5.421 2.844 -4.203 1.00 95.44 84 LYS A N 1
ATOM 654 C CA . LYS A 1 84 ? 5.355 1.425 -4.612 1.00 95.44 84 LYS A CA 1
ATOM 655 C C . LYS A 1 84 ? 5.407 0.490 -3.400 1.00 95.44 84 LYS A C 1
ATOM 657 O O . LYS A 1 84 ? 4.593 -0.420 -3.288 1.00 95.44 84 LYS A O 1
ATOM 662 N N . ILE A 1 85 ? 6.326 0.756 -2.472 1.00 96.06 85 ILE A N 1
ATOM 663 C CA . ILE A 1 85 ? 6.505 -0.058 -1.268 1.00 96.06 85 ILE A CA 1
ATOM 664 C C . ILE A 1 85 ? 5.315 0.050 -0.311 1.00 96.06 85 ILE A C 1
ATOM 666 O O . ILE A 1 85 ? 4.870 -0.968 0.214 1.00 96.06 85 ILE A O 1
ATOM 670 N N . GLU A 1 86 ? 4.760 1.246 -0.109 1.00 94.44 86 GLU A N 1
ATOM 671 C CA . GLU A 1 86 ? 3.596 1.422 0.766 1.00 94.44 86 GLU A CA 1
ATOM 672 C C . GLU A 1 86 ? 2.343 0.781 0.178 1.00 94.44 86 GLU A C 1
ATOM 674 O O . GLU A 1 86 ? 1.602 0.145 0.918 1.00 94.44 86 GLU A O 1
ATOM 679 N N . THR A 1 87 ? 2.154 0.851 -1.144 1.00 95.50 87 THR A N 1
ATOM 680 C CA . THR A 1 87 ? 1.053 0.160 -1.836 1.00 95.50 87 THR A CA 1
ATOM 681 C C . THR A 1 87 ? 1.117 -1.348 -1.581 1.00 95.50 87 THR A C 1
ATOM 683 O O . THR A 1 87 ? 0.126 -1.952 -1.178 1.00 95.50 87 THR A O 1
ATOM 686 N N . LEU A 1 88 ? 2.296 -1.960 -1.750 1.00 97.19 88 LEU A N 1
ATOM 687 C CA . LEU A 1 88 ? 2.482 -3.399 -1.536 1.00 97.19 88 LEU A CA 1
ATOM 688 C C . LEU A 1 88 ? 2.309 -3.800 -0.064 1.00 97.19 88 LEU A C 1
ATOM 690 O O . LEU A 1 88 ? 1.672 -4.812 0.235 1.00 97.19 88 LEU A O 1
ATOM 694 N N . ARG A 1 89 ? 2.852 -3.008 0.871 1.00 96.00 89 ARG A N 1
ATOM 695 C CA . ARG A 1 89 ? 2.689 -3.248 2.314 1.00 96.00 89 ARG A CA 1
ATOM 696 C C . ARG A 1 89 ? 1.226 -3.141 2.732 1.00 96.00 89 ARG A C 1
ATOM 698 O O . ARG A 1 89 ? 0.738 -4.024 3.432 1.00 96.00 89 ARG A O 1
ATOM 705 N N . LEU A 1 90 ? 0.525 -2.111 2.266 1.00 95.50 90 LEU A N 1
ATOM 706 C CA . LEU A 1 90 ? -0.889 -1.909 2.552 1.00 95.50 90 LEU A CA 1
ATOM 707 C C . LEU A 1 90 ? -1.747 -3.037 1.973 1.00 95.50 90 LEU A C 1
ATOM 709 O O . LEU A 1 90 ? -2.579 -3.573 2.695 1.00 95.50 90 LEU A O 1
A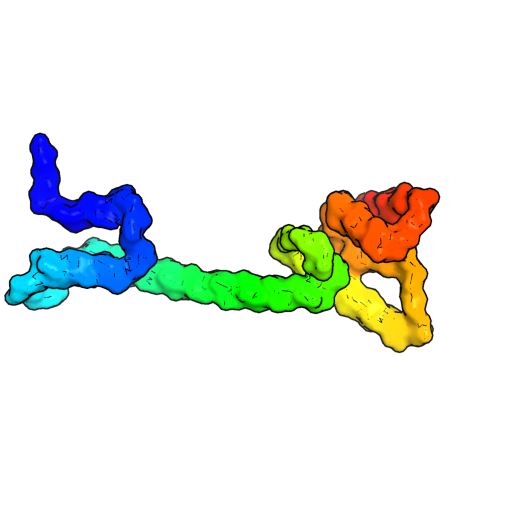TOM 713 N N . ALA A 1 91 ? -1.505 -3.454 0.726 1.00 97.12 91 ALA A N 1
ATOM 714 C CA . ALA A 1 91 ? -2.208 -4.583 0.115 1.00 97.12 91 ALA A CA 1
ATOM 715 C C . ALA A 1 91 ? -2.048 -5.867 0.941 1.00 97.12 91 ALA A C 1
ATOM 717 O O . ALA A 1 91 ? -3.031 -6.523 1.284 1.00 97.12 91 ALA A O 1
ATOM 718 N N . ARG A 1 92 ? -0.810 -6.187 1.340 1.00 97.50 92 ARG A N 1
ATOM 719 C CA . ARG A 1 92 ? -0.527 -7.331 2.215 1.00 97.50 92 ARG A CA 1
ATOM 720 C C . ARG A 1 92 ? -1.277 -7.227 3.545 1.00 97.50 92 ARG A C 1
ATOM 722 O O . ARG A 1 92 ? -1.859 -8.208 4.000 1.00 97.50 92 ARG A O 1
ATOM 729 N N . ASN A 1 93 ? -1.238 -6.061 4.184 1.00 96.38 93 ASN A N 1
ATOM 730 C CA . ASN A 1 93 ? -1.909 -5.839 5.462 1.00 96.38 93 ASN A CA 1
ATOM 731 C C . ASN A 1 93 ? -3.433 -5.946 5.327 1.00 96.38 93 ASN A C 1
ATOM 733 O O . ASN A 1 93 ? -4.082 -6.495 6.214 1.00 96.38 93 ASN A O 1
ATOM 737 N N . TYR A 1 94 ? -3.993 -5.475 4.212 1.00 96.62 94 TYR A N 1
ATOM 738 C CA . TYR A 1 94 ? -5.420 -5.552 3.938 1.00 96.62 94 TYR A CA 1
ATOM 739 C C . TYR A 1 94 ? -5.889 -6.998 3.769 1.00 96.62 94 TYR A C 1
ATOM 741 O O . TYR A 1 94 ? -6.851 -7.394 4.420 1.00 96.62 94 TYR A O 1
ATOM 749 N N . ILE A 1 95 ? -5.153 -7.821 3.011 1.00 97.69 95 ILE A N 1
ATOM 750 C CA . ILE A 1 95 ? -5.434 -9.263 2.900 1.00 97.69 95 ILE A CA 1
ATOM 751 C C . ILE A 1 95 ? -5.473 -9.917 4.289 1.00 97.69 95 ILE A C 1
ATOM 753 O O . ILE A 1 95 ? -6.420 -10.633 4.604 1.00 97.69 95 ILE A O 1
ATOM 757 N N . LEU A 1 96 ? -4.488 -9.636 5.150 1.00 96.50 96 LEU A N 1
ATOM 758 C CA . LEU A 1 96 ? -4.447 -10.186 6.512 1.00 96.50 96 LEU A CA 1
ATOM 759 C C . LEU A 1 96 ? -5.619 -9.709 7.383 1.00 96.50 96 LEU A C 1
ATOM 761 O O . LEU A 1 96 ? -6.152 -10.484 8.177 1.00 96.50 96 LEU A O 1
ATOM 765 N N . ALA A 1 97 ? -6.024 -8.445 7.248 1.00 95.50 97 ALA A N 1
ATOM 766 C CA . ALA A 1 97 ? -7.171 -7.904 7.968 1.00 95.50 97 ALA A CA 1
ATOM 767 C C . ALA A 1 97 ? -8.477 -8.589 7.530 1.00 95.50 97 ALA A C 1
ATOM 769 O O . ALA A 1 97 ? -9.259 -9.012 8.380 1.00 95.50 97 ALA A O 1
ATOM 770 N N . LEU A 1 98 ? -8.673 -8.780 6.220 1.00 96.19 98 LEU A N 1
ATOM 771 C CA . LEU A 1 98 ? -9.818 -9.510 5.668 1.00 96.19 98 LEU A CA 1
ATOM 772 C C . LEU A 1 98 ? -9.840 -10.971 6.131 1.00 96.19 98 LEU A C 1
ATOM 774 O O . LEU A 1 98 ? -10.875 -11.455 6.581 1.00 96.19 98 LEU A O 1
ATOM 778 N N . GLN A 1 99 ? -8.697 -11.661 6.101 1.00 97.62 99 GLN A N 1
ATOM 779 C CA . GLN A 1 99 ? -8.578 -13.026 6.626 1.00 97.62 99 GLN A CA 1
ATOM 780 C C . GLN A 1 99 ? -8.967 -13.105 8.104 1.00 97.62 99 GLN A C 1
ATOM 782 O O . GLN A 1 99 ? -9.675 -14.025 8.512 1.00 97.62 99 GLN A O 1
ATOM 787 N N . ARG A 1 100 ? -8.547 -12.125 8.912 1.00 95.25 100 ARG A N 1
ATOM 788 C CA . ARG A 1 100 ? -8.924 -12.061 10.325 1.00 95.25 100 ARG A CA 1
ATOM 789 C C . ARG A 1 100 ? -10.425 -11.862 10.502 1.00 95.25 100 ARG A C 1
ATOM 791 O O . ARG A 1 100 ? -10.995 -12.538 11.347 1.00 95.25 100 ARG A O 1
ATOM 798 N N . ILE A 1 101 ? -11.054 -10.989 9.713 1.00 96.31 101 ILE A N 1
ATOM 799 C CA . ILE A 1 101 ? -12.511 -10.780 9.739 1.00 96.31 101 ILE A CA 1
ATOM 800 C C . ILE A 1 101 ? -13.243 -12.089 9.452 1.00 96.31 101 ILE A C 1
ATOM 802 O O . ILE A 1 101 ? -14.139 -12.457 10.209 1.00 96.31 101 ILE A O 1
ATOM 806 N N . LEU A 1 102 ? -12.825 -12.804 8.404 1.00 96.94 102 LEU A N 1
ATOM 807 C CA . LEU A 1 102 ? -13.411 -14.091 8.029 1.00 96.94 102 LEU A CA 1
ATOM 808 C C . LEU A 1 102 ? -13.243 -15.138 9.137 1.00 96.94 102 LEU A C 1
ATOM 810 O O . LEU A 1 102 ? -14.188 -15.857 9.439 1.00 96.94 102 LEU A O 1
ATOM 814 N N . TYR A 1 103 ? -12.071 -15.196 9.774 1.00 96.25 103 TYR A N 1
ATOM 815 C CA . TYR A 1 103 ? -11.801 -16.150 10.850 1.00 96.25 103 TYR A CA 1
ATOM 816 C C . TYR A 1 103 ? -12.562 -15.835 12.143 1.00 96.25 103 TYR A C 1
ATOM 818 O O . TYR A 1 103 ? -13.072 -16.738 12.797 1.00 96.25 103 TYR A O 1
ATOM 826 N N . THR A 1 104 ? -12.634 -14.562 12.543 1.00 95.25 104 THR A N 1
ATOM 827 C CA . THR A 1 104 ? -13.271 -14.180 13.811 1.00 95.25 104 THR A CA 1
ATOM 828 C C . THR A 1 104 ? -14.773 -13.938 13.685 1.00 95.25 104 THR A C 1
ATOM 830 O O . THR A 1 104 ? -15.424 -13.738 14.706 1.00 95.25 104 THR A O 1
ATOM 833 N N . GLY A 1 105 ? -15.314 -13.861 12.463 1.00 95.44 105 GLY A N 1
ATOM 834 C CA . GLY A 1 105 ? -16.724 -13.550 12.205 1.00 95.44 105 GLY A CA 1
ATOM 835 C C . GLY A 1 105 ? -17.165 -12.165 12.695 1.00 95.44 105 GLY A C 1
ATOM 836 O O . GLY A 1 105 ? -18.357 -11.911 12.836 1.00 95.44 105 GLY A O 1
ATOM 837 N N . ARG A 1 106 ? -16.214 -11.265 12.982 1.00 94.88 106 ARG A N 1
ATOM 838 C CA . ARG A 1 106 ? -16.467 -9.922 13.523 1.00 94.88 106 ARG A CA 1
ATOM 839 C C . ARG A 1 106 ? -15.663 -8.866 12.767 1.00 94.88 106 ARG A C 1
ATOM 841 O O . ARG A 1 106 ? -14.500 -9.121 12.438 1.00 94.88 106 ARG A O 1
ATOM 848 N N . PRO A 1 107 ? -16.225 -7.669 12.542 1.00 91.06 107 PRO A N 1
ATOM 849 C CA . PRO A 1 107 ? -15.453 -6.548 12.030 1.00 91.06 107 PRO A CA 1
ATOM 850 C C . PRO A 1 107 ? -14.449 -6.040 13.089 1.00 91.06 107 PRO A C 1
ATOM 852 O O . PRO A 1 107 ? -14.720 -6.114 14.295 1.00 91.06 107 PRO A O 1
ATOM 855 N N . PRO A 1 108 ? -13.270 -5.538 12.678 1.00 92.94 108 PRO A N 1
ATOM 856 C CA . PRO A 1 108 ? -12.339 -4.867 13.575 1.00 92.94 108 PRO A CA 1
ATOM 857 C C . PRO A 1 108 ? -12.900 -3.509 14.005 1.00 92.94 108 PRO A C 1
ATOM 859 O O . PRO A 1 108 ? -13.599 -2.841 13.244 1.00 92.94 108 PRO A O 1
ATOM 862 N N . THR A 1 109 ? -12.536 -3.059 15.203 1.00 93.19 109 THR A N 1
ATOM 863 C CA . THR A 1 109 ? -12.768 -1.657 15.586 1.00 93.19 109 THR A CA 1
ATOM 864 C C . THR A 1 109 ? -11.928 -0.714 14.707 1.00 93.19 109 THR A C 1
ATOM 866 O O . THR A 1 109 ? -10.888 -1.138 14.190 1.00 93.19 109 THR A O 1
ATOM 869 N N . PRO A 1 110 ? -12.295 0.576 14.570 1.00 92.50 110 PRO A N 1
ATOM 870 C CA . PRO A 1 110 ? -11.498 1.552 13.824 1.00 92.50 110 PRO A CA 1
ATOM 871 C C . PRO A 1 110 ? -10.010 1.569 14.192 1.00 92.50 110 PRO A C 1
ATOM 873 O O . PRO A 1 110 ? -9.147 1.537 13.315 1.00 92.50 110 PRO A O 1
ATOM 876 N N . LEU A 1 111 ? -9.699 1.533 15.493 1.00 91.81 111 LEU A N 1
ATOM 877 C CA . LEU A 1 111 ? -8.324 1.489 15.989 1.00 91.81 111 LEU A CA 1
ATOM 878 C C . LEU A 1 111 ? -7.617 0.184 15.597 1.00 91.81 111 LEU A C 1
ATOM 880 O O . LEU A 1 111 ? -6.472 0.215 15.142 1.00 91.81 111 LEU A O 1
ATOM 884 N N . GLU A 1 112 ? -8.276 -0.967 15.779 1.00 91.94 112 GLU A N 1
ATOM 885 C CA . GLU A 1 112 ? -7.719 -2.268 15.387 1.00 91.94 112 GLU A CA 1
ATOM 886 C C . GLU A 1 112 ? -7.411 -2.295 13.888 1.00 91.94 112 GLU A C 1
ATOM 888 O O . GLU A 1 112 ? -6.353 -2.783 13.483 1.00 91.94 112 GLU A O 1
ATOM 893 N N . TYR A 1 113 ? -8.312 -1.747 13.074 1.00 93.50 113 TYR A N 1
ATOM 894 C CA . TYR A 1 113 ? -8.174 -1.756 11.629 1.00 93.50 113 TYR A CA 1
ATOM 895 C C . TYR A 1 113 ? -7.072 -0.802 11.156 1.00 93.50 113 TYR A C 1
ATOM 897 O O . TYR A 1 113 ? -6.190 -1.212 10.400 1.00 93.50 113 TYR A O 1
ATOM 905 N N . ALA A 1 114 ? -7.031 0.424 11.689 1.00 92.94 114 ALA A N 1
ATOM 906 C CA . ALA A 1 114 ? -5.960 1.385 11.427 1.00 92.94 114 ALA A CA 1
ATOM 907 C C . ALA A 1 114 ? -4.586 0.835 11.839 1.00 92.94 114 ALA A C 1
ATOM 909 O O . ALA A 1 114 ? -3.603 0.977 11.105 1.00 92.94 114 ALA A O 1
ATOM 910 N N . TYR A 1 115 ? -4.505 0.147 12.984 1.00 92.44 115 TYR A N 1
ATOM 911 C CA . TYR A 1 115 ? -3.281 -0.525 13.419 1.00 92.44 115 TYR A CA 1
ATOM 912 C C . TYR A 1 115 ? -2.843 -1.602 12.432 1.00 92.44 115 TYR A C 1
ATOM 914 O O . TYR A 1 115 ? -1.686 -1.598 12.020 1.00 92.44 115 TYR A O 1
ATOM 922 N N . GLN A 1 116 ? -3.752 -2.493 12.026 1.00 93.12 116 GLN A N 1
ATOM 923 C CA . GLN A 1 116 ? -3.446 -3.585 11.101 1.00 93.12 116 GLN A CA 1
ATOM 924 C C . GLN A 1 116 ? -2.998 -3.074 9.731 1.00 93.12 116 GLN A C 1
ATOM 926 O O . GLN A 1 116 ? -1.969 -3.519 9.225 1.00 93.12 116 GLN A O 1
ATOM 931 N N . LEU A 1 117 ? -3.725 -2.115 9.154 1.00 93.94 117 LEU A N 1
ATOM 932 C CA . LEU A 1 117 ? -3.423 -1.569 7.831 1.00 93.94 117 LEU A CA 1
ATOM 933 C C . LEU A 1 117 ? -2.107 -0.793 7.808 1.00 93.94 117 LEU A C 1
ATOM 935 O O . LEU A 1 117 ? -1.346 -0.890 6.845 1.00 93.94 117 LEU A O 1
ATOM 939 N N . SER A 1 118 ? -1.802 -0.058 8.876 1.00 93.38 118 SER A N 1
ATOM 940 C CA . SER A 1 118 ? -0.672 0.868 8.877 1.00 93.38 118 SER A CA 1
ATOM 941 C C . SER A 1 118 ? 0.691 0.223 9.161 1.00 93.38 118 SER A C 1
ATOM 943 O O . SER A 1 118 ? 1.710 0.916 9.106 1.00 93.38 118 SER A O 1
ATOM 945 N N . ILE A 1 119 ? 0.774 -1.079 9.460 1.00 91.31 119 ILE A N 1
ATOM 946 C CA . ILE A 1 119 ? 2.041 -1.748 9.812 1.00 91.31 119 ILE A CA 1
ATOM 947 C C . ILE A 1 119 ? 3.096 -1.548 8.713 1.00 91.31 119 ILE A C 1
ATOM 949 O O . ILE A 1 119 ? 2.922 -1.978 7.573 1.00 91.31 119 ILE A O 1
ATOM 953 N N . GLY A 1 120 ? 4.227 -0.935 9.077 1.00 89.56 120 GLY A N 1
ATOM 954 C CA . GLY A 1 120 ? 5.340 -0.676 8.157 1.00 89.56 120 GLY A CA 1
ATOM 955 C C . GLY A 1 120 ? 5.084 0.434 7.131 1.00 89.56 120 GLY A C 1
ATOM 956 O O . GLY A 1 120 ? 5.863 0.559 6.187 1.00 89.56 120 GLY A O 1
ATOM 957 N N . LEU A 1 121 ? 4.015 1.216 7.281 1.00 91.50 121 LEU A N 1
ATOM 958 C CA . LEU A 1 121 ? 3.777 2.428 6.494 1.00 91.50 121 LEU A CA 1
ATOM 959 C C . LEU A 1 121 ? 4.388 3.652 7.181 1.00 91.50 121 LEU A C 1
ATOM 961 O O . LEU A 1 121 ? 4.652 3.617 8.387 1.00 91.50 121 LEU A O 1
ATOM 965 N N . SER A 1 122 ? 4.594 4.725 6.416 1.00 90.69 122 SER A N 1
ATOM 966 C CA . SER A 1 122 ? 5.077 5.996 6.955 1.00 90.69 122 SER A CA 1
ATOM 967 C C . SER A 1 122 ? 4.123 6.582 8.002 1.00 90.69 122 SER A C 1
ATOM 969 O O . SER A 1 122 ? 2.937 6.230 8.082 1.00 90.69 122 SER A O 1
ATOM 971 N N . GLN A 1 123 ? 4.639 7.509 8.812 1.00 88.88 123 GLN A N 1
ATOM 972 C CA . GLN A 1 123 ? 3.826 8.245 9.779 1.00 88.88 123 GLN A CA 1
ATOM 973 C C . GLN A 1 123 ? 2.689 8.996 9.072 1.00 88.88 123 GLN A C 1
ATOM 975 O O . GLN A 1 123 ? 1.540 8.890 9.488 1.00 88.88 123 GLN A O 1
ATOM 980 N N . THR A 1 124 ? 2.978 9.652 7.946 1.00 89.69 124 THR A N 1
ATOM 981 C CA . THR A 1 124 ? 1.983 10.370 7.135 1.00 89.69 124 THR A CA 1
ATOM 982 C C . THR A 1 124 ? 0.849 9.458 6.677 1.00 89.69 124 THR A C 1
ATOM 984 O O . THR A 1 124 ? -0.319 9.770 6.896 1.00 89.69 124 THR A O 1
ATOM 987 N N . THR A 1 125 ? 1.165 8.291 6.111 1.00 90.62 125 THR A N 1
ATOM 988 C CA . THR A 1 125 ? 0.135 7.331 5.684 1.00 90.62 125 THR A CA 1
ATOM 989 C C . THR A 1 125 ? -0.642 6.755 6.868 1.00 90.62 125 THR A C 1
ATOM 991 O O . THR A 1 125 ? -1.832 6.473 6.755 1.00 90.62 125 THR A O 1
ATOM 994 N N . THR A 1 126 ? 0.002 6.607 8.027 1.00 90.56 126 THR A N 1
ATOM 995 C CA . THR A 1 126 ? -0.672 6.167 9.257 1.00 90.56 126 THR A CA 1
ATOM 996 C C . THR A 1 126 ? -1.671 7.209 9.748 1.00 90.56 126 THR A C 1
ATOM 998 O O . THR A 1 126 ? -2.791 6.846 10.093 1.00 90.56 126 THR A O 1
ATOM 1001 N N . ASN A 1 127 ? -1.292 8.488 9.738 1.00 89.31 127 ASN A N 1
ATOM 1002 C CA . ASN A 1 127 ? -2.180 9.593 10.097 1.00 89.31 127 ASN A C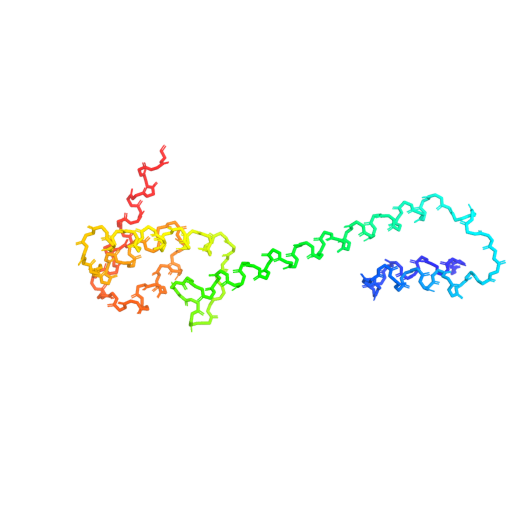A 1
ATOM 1003 C C . ASN A 1 127 ? -3.381 9.646 9.148 1.00 89.31 127 ASN A C 1
ATOM 1005 O O . ASN A 1 127 ? -4.517 9.755 9.598 1.00 89.31 127 ASN A O 1
ATOM 1009 N N . MET A 1 128 ? -3.137 9.485 7.843 1.00 89.69 128 MET A N 1
ATOM 1010 C CA . MET A 1 128 ? -4.202 9.413 6.843 1.00 89.69 128 MET A CA 1
ATOM 1011 C C . MET A 1 128 ? -5.185 8.277 7.157 1.00 89.69 128 MET A C 1
ATOM 1013 O O . MET A 1 128 ? -6.387 8.508 7.191 1.00 89.69 128 MET A O 1
ATOM 1017 N N . LEU A 1 129 ? -4.691 7.070 7.456 1.00 89.81 129 LEU A N 1
ATOM 1018 C CA . LEU A 1 129 ? -5.536 5.934 7.846 1.00 89.81 129 LEU A CA 1
ATOM 1019 C C . LEU A 1 129 ? -6.346 6.191 9.111 1.00 89.81 129 LEU A C 1
ATOM 1021 O O . LEU A 1 129 ? -7.519 5.832 9.158 1.00 89.81 129 LEU A O 1
ATOM 1025 N N . ALA A 1 130 ? -5.722 6.781 10.130 1.00 90.81 130 ALA A N 1
A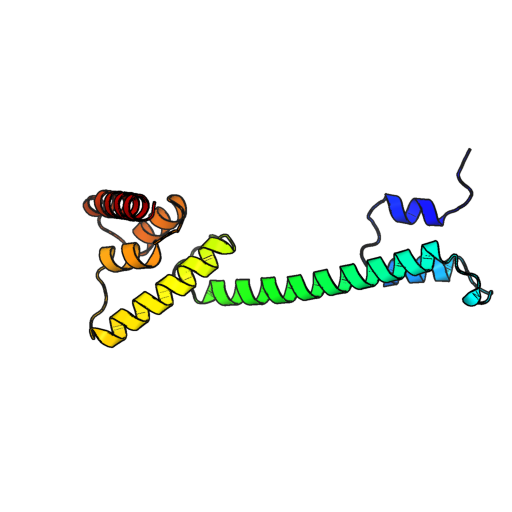TOM 1026 C CA . ALA A 1 130 ? -6.399 7.098 11.380 1.00 90.81 130 ALA A CA 1
ATOM 1027 C C . ALA A 1 130 ? -7.570 8.063 11.141 1.00 90.81 130 ALA A C 1
ATOM 1029 O O . ALA A 1 130 ? -8.672 7.804 11.617 1.00 90.81 130 ALA A O 1
ATOM 1030 N N . ASN A 1 131 ? -7.354 9.096 10.320 1.00 89.44 131 ASN A N 1
ATOM 1031 C CA . ASN A 1 131 ? -8.395 10.048 9.935 1.00 89.44 131 ASN A CA 1
ATOM 1032 C C . ASN A 1 131 ? -9.506 9.388 9.106 1.00 89.44 131 ASN A C 1
ATOM 1034 O O . ASN A 1 131 ? -10.682 9.536 9.424 1.00 89.44 131 ASN A O 1
ATOM 1038 N N . LEU A 1 132 ? -9.144 8.616 8.075 1.00 89.19 132 LEU A N 1
ATOM 1039 C CA . LEU A 1 132 ? -10.096 7.919 7.199 1.00 89.19 132 LEU A CA 1
ATOM 1040 C C . LEU A 1 132 ? -11.025 6.976 7.963 1.00 89.19 132 LEU A C 1
ATOM 1042 O O . LEU A 1 132 ? -12.200 6.848 7.633 1.00 89.19 132 LEU A O 1
ATOM 1046 N N . LEU A 1 133 ? -10.476 6.298 8.966 1.00 90.38 133 LEU A N 1
ATOM 1047 C CA . LEU A 1 133 ? -11.203 5.339 9.785 1.00 90.38 133 LEU A CA 1
ATOM 1048 C C . LEU A 1 133 ? -11.866 5.988 11.001 1.00 90.38 133 LEU A C 1
ATOM 1050 O O . LEU A 1 133 ? -12.489 5.272 11.776 1.00 90.38 133 LEU A O 1
ATOM 1054 N N . GLN A 1 134 ? -11.750 7.310 11.168 1.00 90.94 134 GLN A N 1
ATOM 1055 C CA . GLN A 1 134 ? -12.311 8.052 12.301 1.00 90.94 134 GLN A CA 1
ATOM 1056 C C . GLN A 1 134 ? -11.858 7.464 13.647 1.00 90.94 134 GLN A C 1
ATOM 1058 O O . GLN A 1 134 ? -12.646 7.234 14.567 1.00 90.94 134 GLN A O 1
ATOM 1063 N N . VAL A 1 135 ? -10.563 7.159 13.756 1.00 90.25 135 VAL A N 1
ATOM 1064 C CA . VAL A 1 135 ? -9.969 6.727 15.023 1.00 90.25 135 VAL A CA 1
ATOM 1065 C C . VAL A 1 135 ? -10.069 7.883 16.014 1.00 90.25 135 VAL A C 1
ATOM 1067 O O . VAL A 1 135 ? -9.640 8.987 15.704 1.00 90.25 135 VAL A O 1
ATOM 1070 N N . ARG A 1 136 ? -10.614 7.621 17.209 1.00 87.81 136 ARG A N 1
ATOM 1071 C CA . ARG A 1 136 ? -10.738 8.633 18.270 1.00 87.81 136 ARG A CA 1
ATOM 1072 C C . ARG A 1 136 ? -9.374 9.251 18.590 1.00 87.81 136 ARG A C 1
ATOM 1074 O O . ARG A 1 136 ? -8.406 8.508 18.765 1.00 87.81 136 ARG A O 1
ATOM 1081 N N . ASP A 1 137 ? -9.318 10.574 18.709 1.00 85.38 137 ASP A N 1
ATOM 1082 C CA . ASP A 1 137 ? -8.070 11.336 18.864 1.00 85.38 137 ASP A CA 1
ATOM 1083 C C . ASP A 1 137 ? -7.221 10.877 20.061 1.00 85.38 137 ASP A C 1
ATOM 1085 O O . ASP A 1 137 ? -5.998 10.766 19.959 1.00 85.38 137 ASP A O 1
ATOM 1089 N N . ASP A 1 138 ? -7.858 10.504 21.176 1.00 84.69 138 ASP A N 1
ATOM 1090 C CA . ASP A 1 138 ? -7.191 9.976 22.375 1.00 84.69 138 ASP A CA 1
ATOM 1091 C C . ASP A 1 138 ? -6.455 8.648 22.121 1.00 84.69 138 ASP A C 1
ATOM 1093 O O . ASP A 1 138 ? -5.468 8.324 22.785 1.00 84.69 138 ASP A O 1
ATOM 1097 N N . LEU A 1 139 ? -6.897 7.885 21.121 1.00 85.19 139 LEU A N 1
ATOM 1098 C CA . LEU A 1 139 ? -6.324 6.594 20.748 1.00 85.19 139 LEU A CA 1
ATOM 1099 C C . LEU A 1 139 ? -5.267 6.692 19.643 1.00 85.19 139 LEU A C 1
ATOM 1101 O O . LEU A 1 139 ? -4.509 5.739 19.431 1.00 85.19 139 LEU A O 1
ATOM 1105 N N .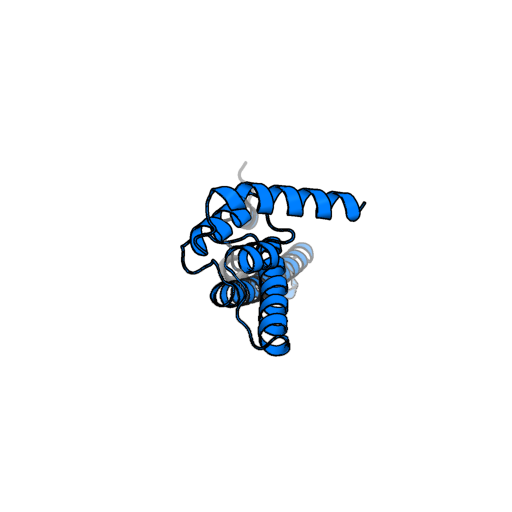 VAL A 1 140 ? -5.182 7.827 18.950 1.00 82.56 140 VAL A N 1
ATOM 1106 C CA . VAL A 1 140 ? -4.205 8.055 17.878 1.00 82.56 140 VAL A CA 1
ATOM 1107 C C . VAL A 1 140 ? -2.773 8.005 18.436 1.00 82.56 140 VAL A C 1
ATOM 1109 O O . VAL A 1 140 ? -1.902 7.336 17.876 1.00 82.56 140 VAL A O 1
ATOM 1112 N N . SER A 1 141 ? -2.543 8.580 19.620 1.00 82.31 141 SER A N 1
ATOM 1113 C CA . SER A 1 141 ? -1.256 8.492 20.332 1.00 82.31 141 SER A CA 1
ATOM 1114 C C . SER A 1 141 ? -0.881 7.052 20.711 1.00 82.31 141 SER A C 1
ATOM 1116 O O . SER A 1 141 ? 0.280 6.645 20.588 1.00 82.31 141 SER A O 1
ATOM 1118 N N . TYR A 1 142 ? -1.864 6.240 21.115 1.00 81.25 142 TYR A N 1
ATOM 1119 C CA . TYR A 1 142 ? -1.653 4.823 21.425 1.00 81.25 142 TYR A CA 1
ATOM 1120 C C . TYR A 1 142 ? -1.277 4.014 20.176 1.00 81.25 142 TYR A C 1
ATOM 1122 O O . TYR A 1 142 ? -0.358 3.189 20.220 1.00 81.25 142 TYR A O 1
ATOM 1130 N N . LEU A 1 143 ? -1.942 4.277 19.044 1.00 82.56 143 LEU A N 1
ATOM 1131 C CA . LEU A 1 143 ? -1.625 3.673 17.749 1.00 82.56 143 LEU A CA 1
ATOM 1132 C C . LEU A 1 143 ? -0.149 3.887 17.384 1.00 82.56 143 LEU A C 1
ATOM 1134 O O . LEU A 1 143 ? 0.534 2.932 17.007 1.00 82.56 143 LEU A O 1
ATOM 1138 N N . PHE A 1 144 ? 0.361 5.110 17.533 1.00 81.44 144 PHE A N 1
ATOM 1139 C CA . PHE A 1 144 ? 1.752 5.429 17.207 1.00 81.44 144 PHE A CA 1
ATOM 1140 C C . PHE A 1 144 ? 2.746 4.769 18.163 1.00 81.44 144 PHE A C 1
ATOM 1142 O O . PHE A 1 144 ? 3.696 4.124 17.710 1.00 81.44 144 PHE A O 1
ATOM 1149 N N . SER A 1 145 ? 2.488 4.837 19.471 1.00 78.75 145 SER A N 1
ATOM 1150 C CA . SER A 1 145 ? 3.329 4.198 20.489 1.00 78.75 145 SER A CA 1
ATOM 1151 C C . SER A 1 145 ? 3.483 2.689 20.243 1.00 78.75 145 SER A C 1
ATOM 1153 O O . SER A 1 145 ? 4.594 2.152 20.194 1.00 78.75 145 SER A O 1
ATOM 1155 N N . LYS A 1 146 ? 2.375 2.000 19.944 1.00 74.56 146 LYS A N 1
ATOM 1156 C CA . LYS A 1 146 ? 2.368 0.553 19.679 1.00 74.56 146 LYS A CA 1
ATOM 1157 C C . LYS A 1 146 ? 3.148 0.161 18.421 1.00 74.56 146 LYS A C 1
ATOM 1159 O O . LYS A 1 146 ? 3.707 -0.936 18.352 1.00 74.56 146 LYS A O 1
ATOM 1164 N N . LYS A 1 147 ? 3.187 1.029 17.407 1.00 78.38 147 LYS A N 1
ATOM 1165 C CA . LYS A 1 147 ? 3.966 0.793 16.181 1.00 78.38 147 LYS A CA 1
ATOM 1166 C C . LYS A 1 147 ? 5.462 0.974 16.418 1.00 78.38 147 LYS A C 1
ATOM 1168 O O . LYS A 1 147 ? 6.230 0.137 15.946 1.00 78.38 147 LYS A O 1
ATOM 1173 N N . ASN A 1 148 ? 5.851 1.983 17.196 1.00 71.94 148 ASN A N 1
ATOM 1174 C CA . ASN A 1 148 ? 7.246 2.202 17.586 1.00 71.94 148 ASN A CA 1
ATOM 1175 C C . ASN A 1 148 ? 7.783 1.035 18.423 1.00 71.94 148 ASN A C 1
ATOM 1177 O O . ASN A 1 148 ? 8.861 0.523 18.140 1.00 71.94 148 ASN A O 1
ATOM 1181 N N . PHE A 1 149 ? 6.995 0.520 19.370 1.00 67.94 149 PHE A N 1
ATOM 1182 C CA . PHE A 1 149 ? 7.397 -0.648 20.158 1.00 67.94 149 PHE A CA 1
ATOM 1183 C C . PHE A 1 149 ? 7.614 -1.900 19.292 1.00 67.94 149 PHE A C 1
ATOM 1185 O O . PHE A 1 149 ? 8.595 -2.622 19.443 1.00 67.94 149 PHE A O 1
ATOM 1192 N N . ARG A 1 150 ? 6.734 -2.138 18.311 1.00 66.06 150 ARG A N 1
ATOM 1193 C CA . ARG A 1 150 ? 6.892 -3.259 17.372 1.00 66.06 150 ARG A CA 1
ATOM 1194 C C . ARG A 1 150 ? 8.113 -3.096 16.456 1.00 66.06 150 ARG A C 1
ATOM 1196 O O . ARG A 1 150 ? 8.676 -4.103 16.035 1.00 66.06 150 ARG A O 1
ATOM 1203 N N . PHE A 1 151 ? 8.501 -1.865 16.122 1.00 59.66 151 PHE A N 1
ATOM 1204 C CA . PHE A 1 151 ? 9.736 -1.596 15.381 1.00 59.66 151 PHE A CA 1
ATOM 1205 C C . PHE A 1 151 ? 10.974 -1.977 16.207 1.00 59.66 151 PHE A C 1
ATOM 1207 O O . PHE A 1 151 ? 11.878 -2.609 15.672 1.00 59.66 151 PHE A O 1
ATOM 1214 N N . LEU A 1 152 ? 10.968 -1.687 17.513 1.00 59.06 152 LEU A N 1
ATOM 1215 C CA . LEU A 1 152 ? 12.067 -2.018 18.427 1.00 59.06 152 LEU A CA 1
ATOM 1216 C C . LEU A 1 152 ? 12.255 -3.528 18.646 1.00 59.06 152 LEU A C 1
ATOM 1218 O O . LEU A 1 152 ? 13.377 -3.970 18.829 1.00 59.06 152 LEU A O 1
ATOM 1222 N N . LEU A 1 153 ? 11.190 -4.331 18.568 1.00 57.88 153 LEU A N 1
ATOM 1223 C CA . LEU A 1 153 ? 11.258 -5.795 18.721 1.00 57.88 153 LEU A CA 1
ATOM 1224 C C . LEU A 1 153 ? 11.699 -6.556 17.454 1.00 57.88 153 LEU A C 1
ATOM 1226 O O . LEU A 1 153 ? 11.621 -7.783 17.414 1.00 57.88 153 LEU A O 1
ATOM 1230 N N . ARG A 1 154 ? 12.071 -5.850 16.380 1.00 56.06 154 ARG A N 1
ATOM 1231 C CA . ARG A 1 154 ? 12.489 -6.446 15.097 1.00 56.06 154 ARG A CA 1
ATOM 1232 C C . ARG A 1 154 ? 13.974 -6.245 14.770 1.00 56.06 154 ARG A C 1
ATOM 1234 O O . ARG A 1 154 ? 14.369 -6.606 13.662 1.00 56.06 154 ARG A O 1
ATOM 1241 N N . GLN A 1 155 ? 14.729 -5.659 15.697 1.00 44.44 155 GLN A N 1
ATOM 1242 C CA . GLN A 1 155 ? 16.187 -5.497 15.683 1.00 44.44 155 GLN A CA 1
ATOM 1243 C C . GLN A 1 155 ? 16.793 -6.504 16.659 1.00 44.44 155 GLN A C 1
ATOM 1245 O O . GLN A 1 155 ? 17.886 -7.014 16.345 1.00 44.44 155 GLN A O 1
#

Radius of gyration: 26.61 Å; chains: 1; bounding box: 51×40×75 Å

Foldseek 3Di:
DDDPDPLVVVPPPPPDLDLCVSVVVVCVVDPDDDPVPPDVVVVVVSVVSVVVVVVVVVVVVVVVVLVVLLVVFPQPVPPDDDDSVLSVLLSVLVVVQVVVCVVVVDHDQLLRSLLSNCQPHDPVVSVSSCVSSVPPPVCSVVSVVVNVVVVVVVD

Secondary structure (DSSP, 8-state):
---S-THHHHTTS----SHHHHHHHHHHH--SS-GGGS-HHHHHHHHHHHHHHHHHHHHHHHHHHHHHHHHHSTTGGGS----HHHHHHHHHHHHHHHHHHHHHTSPPPHHHHHHHHHTT--HHHHHHHHHHTT--HH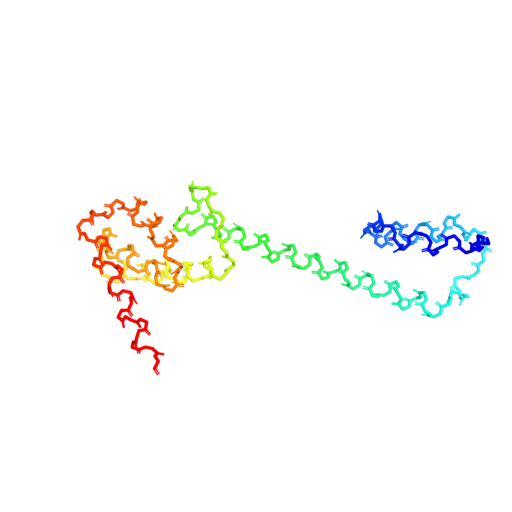HHHHHHHHHHHHHHTT-

InterPro domains:
  IPR011598 Myc-type, basic helix-loop-helix (bHLH) domain [PF00010] (47-99)
  IPR011598 Myc-type, basic helix-loop-helix (bHLH) domain [PS50888] (46-98)
  IPR011598 Myc-type, basic helix-loop-helix (bHLH) domain [SM00353] (52-104)
  IPR022575 Neurogenic differentiation factor, domain of unknown function [PF12533] (105-136)
  IPR036638 Helix-loop-helix DNA-binding domain superfamily [G3DSA:4.10.280.10] (46-104)
  IPR036638 Helix-loop-helix DNA-binding domain superfamily [SSF47459] (45-104)
  IPR050359 Basic helix-loop-helix transcription factors [PTHR19290] (41-131)

pLDDT: mean 77.99, std 18.49, range [39.97, 97.69]

Organism: Angiostrongylus cantonensis (NCBI:txid6313)